Protein AF-A0A2J2HC75-F1 (afdb_monomer)

Secondary structure (DSSP, 8-state):
-HHHHHHHHHHHHHHHHHHHHHHHTTPPPPHHHHHHHHHHHHHHHHHHHTS-----------------

pLDDT: mean 79.19, std 19.89, range [38.91, 96.81]

Mean predicted aligned error: 11.87 Å

Solvent-accessible surface area (backbone atoms only — not comparable to full-atom values): 4340 Å² total; per-residue (Å²): 112,67,66,59,52,49,53,49,50,62,66,43,46,67,56,49,52,51,51,51,55,40,46,75,69,70,44,87,77,54,72,69,57,53,52,51,47,51,54,50,49,55,48,52,53,54,57,50,74,73,44,79,78,78,64,86,73,71,82,90,84,68,83,84,92,83,75,136

Sequence (68 aa):
MDELLSALHEALKPMVAQIAAKAKKGKRLAAREVLLLYVYLMLEERASRGRPAERQGAPDGRAQPGAP

Foldseek 3Di:
DLVVLVVVLVVLVVVLVVLVVCVVVVHDDDPVSVVSNVSNVVSVVVVVVPDPPPDPPDDPPDDDPDDD

Structure (mmCIF, N/CA/C/O backbone):
data_AF-A0A2J2HC75-F1
#
_entry.id   AF-A0A2J2HC75-F1
#
loop_
_atom_site.group_PDB
_atom_site.id
_atom_site.type_symbol
_atom_site.label_atom_id
_atom_site.label_alt_id
_atom_site.label_comp_id
_atom_site.label_asym_id
_atom_site.label_entity_id
_atom_site.label_seq_id
_atom_site.pdbx_PDB_ins_code
_atom_site.Cartn_x
_atom_site.Cartn_y
_atom_site.Cartn_z
_atom_site.occupancy
_atom_site.B_iso_or_equiv
_atom_site.auth_seq_id
_atom_site.auth_comp_id
_atom_site.auth_asym_id
_atom_site.auth_atom_id
_atom_site.pdbx_PDB_model_num
ATOM 1 N N . MET A 1 1 ? 8.949 -9.825 -17.503 1.00 62.53 1 MET A N 1
ATOM 2 C CA . MET A 1 1 ? 8.406 -10.169 -16.165 1.00 62.53 1 MET A CA 1
ATOM 3 C C . MET A 1 1 ? 8.480 -8.976 -15.219 1.00 62.53 1 MET A C 1
ATOM 5 O O . MET A 1 1 ? 7.474 -8.677 -14.591 1.00 62.53 1 MET A O 1
ATOM 9 N N . ASP A 1 2 ? 9.603 -8.253 -15.161 1.00 79.12 2 ASP A N 1
ATOM 10 C CA . ASP A 1 2 ? 9.734 -7.077 -14.283 1.00 79.12 2 ASP A CA 1
ATOM 11 C C . ASP A 1 2 ? 8.892 -5.863 -14.717 1.00 79.12 2 ASP A C 1
ATOM 13 O O . ASP A 1 2 ? 8.416 -5.131 -13.854 1.00 79.12 2 ASP A O 1
ATOM 17 N N . GLU A 1 3 ? 8.601 -5.693 -16.012 1.00 84.69 3 GLU A N 1
ATOM 18 C CA . GLU A 1 3 ? 7.667 -4.654 -16.490 1.00 84.69 3 GLU A CA 1
ATOM 19 C C . GLU A 1 3 ? 6.235 -4.878 -15.996 1.00 84.69 3 GLU A C 1
ATOM 21 O O . GLU A 1 3 ? 5.590 -3.944 -15.533 1.00 84.69 3 GLU A O 1
ATOM 26 N N . LEU A 1 4 ? 5.748 -6.125 -16.022 1.00 88.44 4 LEU A N 1
ATOM 27 C CA . LEU A 1 4 ? 4.420 -6.469 -15.505 1.00 88.44 4 LEU A CA 1
ATOM 28 C C . LEU A 1 4 ? 4.332 -6.214 -13.998 1.00 88.44 4 LEU A C 1
ATOM 30 O O . LEU A 1 4 ? 3.337 -5.682 -13.516 1.00 88.44 4 LEU A O 1
ATOM 34 N N . LEU A 1 5 ? 5.374 -6.585 -13.252 1.00 87.44 5 LEU A N 1
ATOM 35 C CA . LEU A 1 5 ? 5.428 -6.372 -11.806 1.00 87.44 5 LEU A CA 1
ATOM 36 C C . LEU A 1 5 ? 5.548 -4.885 -11.458 1.00 87.44 5 LEU A C 1
ATOM 38 O O . LEU A 1 5 ? 4.910 -4.441 -10.509 1.00 87.44 5 LEU A O 1
ATOM 42 N N . SER A 1 6 ? 6.290 -4.113 -12.255 1.00 87.00 6 SER A N 1
ATOM 43 C CA . SER A 1 6 ? 6.362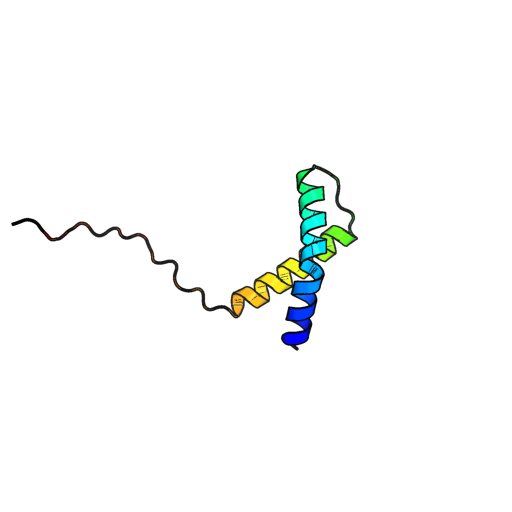 -2.652 -12.138 1.00 87.00 6 SER A CA 1
ATOM 44 C C . SER A 1 6 ? 5.014 -1.997 -12.444 1.00 87.00 6 SER A C 1
ATOM 46 O O . SER A 1 6 ? 4.542 -1.171 -11.670 1.00 87.00 6 SER A O 1
ATOM 48 N N . ALA A 1 7 ? 4.340 -2.410 -13.520 1.00 90.62 7 ALA A N 1
ATOM 49 C CA . ALA A 1 7 ? 3.012 -1.908 -13.869 1.00 90.62 7 ALA A CA 1
ATOM 50 C C . ALA A 1 7 ? 1.975 -2.245 -12.787 1.00 90.62 7 ALA A C 1
ATOM 52 O O . ALA A 1 7 ? 1.167 -1.398 -12.407 1.00 90.62 7 ALA A O 1
ATOM 53 N N . LEU A 1 8 ? 2.031 -3.464 -12.241 1.00 90.88 8 LEU A N 1
ATOM 54 C CA . LEU A 1 8 ? 1.195 -3.880 -11.120 1.00 90.88 8 LEU A CA 1
ATOM 55 C C . LEU A 1 8 ? 1.486 -3.046 -9.866 1.00 90.88 8 LEU A C 1
ATOM 57 O O . LEU A 1 8 ? 0.554 -2.615 -9.192 1.00 90.88 8 LEU A O 1
ATOM 61 N N . HIS A 1 9 ? 2.758 -2.789 -9.566 1.00 90.56 9 HIS A N 1
ATOM 62 C CA . HIS A 1 9 ? 3.160 -1.955 -8.440 1.00 90.56 9 HIS A CA 1
ATOM 63 C C . HIS A 1 9 ? 2.572 -0.539 -8.542 1.00 90.56 9 HIS A C 1
ATOM 65 O O . HIS A 1 9 ? 1.912 -0.080 -7.607 1.00 90.56 9 HIS A O 1
ATOM 71 N N . GLU A 1 10 ? 2.717 0.118 -9.697 1.00 92.94 10 GLU A N 1
ATOM 72 C CA . GLU A 1 10 ? 2.137 1.445 -9.938 1.00 92.94 10 GLU A CA 1
ATOM 73 C C . GLU A 1 10 ? 0.605 1.439 -9.847 1.00 92.94 10 GLU A C 1
ATOM 75 O O . GLU A 1 10 ? 0.016 2.325 -9.226 1.00 92.94 10 GLU A O 1
ATOM 80 N N . ALA A 1 11 ? -0.053 0.412 -10.391 1.00 93.56 11 ALA A N 1
ATOM 81 C CA . ALA A 1 11 ? -1.508 0.283 -10.335 1.00 93.56 11 ALA A CA 1
ATOM 82 C C . ALA A 1 11 ? -2.042 0.094 -8.901 1.00 93.56 11 ALA A C 1
ATOM 84 O O . ALA A 1 11 ? -3.159 0.518 -8.590 1.00 93.56 11 ALA A O 1
ATOM 85 N N . LEU A 1 12 ? -1.259 -0.528 -8.013 1.00 94.12 12 LEU A N 1
ATOM 86 C CA . LEU A 1 12 ? -1.652 -0.795 -6.628 1.00 94.12 12 LEU A CA 1
ATOM 87 C C . LEU A 1 12 ? -1.427 0.395 -5.683 1.00 94.12 12 LEU A C 1
ATOM 89 O O . LEU A 1 12 ? -2.167 0.518 -4.701 1.00 94.12 12 LEU A O 1
ATOM 93 N N . LYS A 1 13 ? -0.485 1.302 -5.982 1.00 92.94 13 LYS A N 1
ATOM 94 C CA . LYS A 1 13 ? -0.201 2.508 -5.174 1.00 92.94 13 LYS A CA 1
ATOM 95 C C . LYS A 1 13 ? -1.447 3.274 -4.705 1.00 92.94 13 LYS A C 1
ATOM 97 O O . LYS A 1 13 ? -1.574 3.498 -3.497 1.00 92.94 13 LYS A O 1
ATOM 102 N N . PRO A 1 14 ? -2.396 3.672 -5.579 1.00 95.12 14 PRO A N 1
ATOM 103 C CA . PRO A 1 14 ? -3.558 4.448 -5.143 1.00 95.12 14 PRO A CA 1
ATOM 104 C C . PRO A 1 14 ? -4.495 3.654 -4.225 1.00 95.12 14 PRO A C 1
ATOM 106 O O . PRO A 1 14 ? -5.131 4.235 -3.343 1.00 95.12 14 PRO A O 1
ATOM 109 N N . MET A 1 15 ? -4.588 2.332 -4.395 1.00 94.75 15 MET A N 1
ATOM 110 C CA . MET A 1 15 ? -5.403 1.479 -3.525 1.00 94.75 15 MET A CA 1
ATOM 111 C C . MET A 1 15 ? -4.758 1.346 -2.146 1.00 94.75 15 MET A C 1
ATOM 113 O O . MET A 1 15 ? -5.427 1.506 -1.127 1.00 94.75 15 MET A O 1
ATOM 117 N N . VAL A 1 16 ? -3.443 1.137 -2.103 1.00 95.50 16 VAL A N 1
ATOM 118 C CA . VAL A 1 16 ? -2.668 1.071 -0.858 1.00 95.50 16 VAL A CA 1
ATOM 119 C C . VAL A 1 16 ? -2.731 2.389 -0.093 1.00 95.50 16 VAL A C 1
ATOM 121 O O . VAL A 1 16 ? -2.943 2.374 1.118 1.00 95.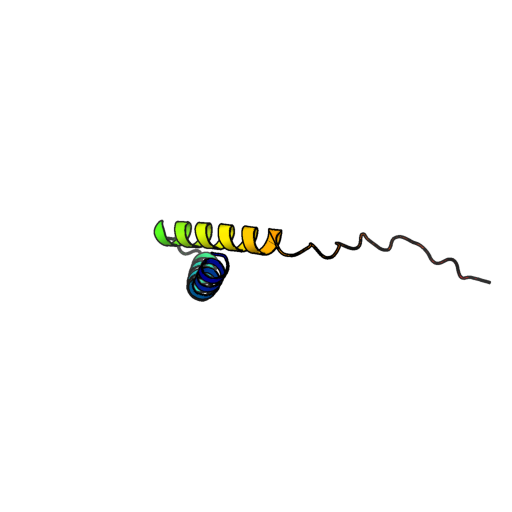50 16 VAL A O 1
ATOM 124 N N . ALA A 1 17 ? -2.651 3.530 -0.781 1.00 96.06 17 ALA A N 1
ATOM 125 C CA . ALA A 1 17 ? -2.802 4.843 -0.159 1.00 96.06 17 ALA A CA 1
ATOM 126 C C . ALA A 1 17 ? -4.171 5.008 0.530 1.00 96.06 17 ALA A C 1
ATOM 128 O O . ALA A 1 17 ? -4.249 5.502 1.659 1.00 96.06 17 ALA A O 1
ATOM 129 N N . GLN A 1 18 ? -5.252 4.543 -0.105 1.00 96.25 18 GLN A N 1
ATOM 130 C CA . GLN A 1 18 ? -6.596 4.566 0.483 1.00 96.25 18 GLN A CA 1
ATOM 131 C C . GLN A 1 18 ? -6.716 3.635 1.692 1.00 96.25 18 GLN A C 1
ATOM 133 O O . GLN A 1 18 ? -7.274 4.027 2.721 1.00 96.25 18 GLN A O 1
ATOM 138 N N . ILE A 1 19 ? -6.154 2.427 1.602 1.00 96.12 19 ILE A N 1
ATOM 139 C CA . ILE A 1 19 ? -6.131 1.466 2.710 1.00 96.12 19 ILE A CA 1
ATOM 140 C C . ILE A 1 19 ? -5.332 2.039 3.891 1.00 96.12 19 ILE 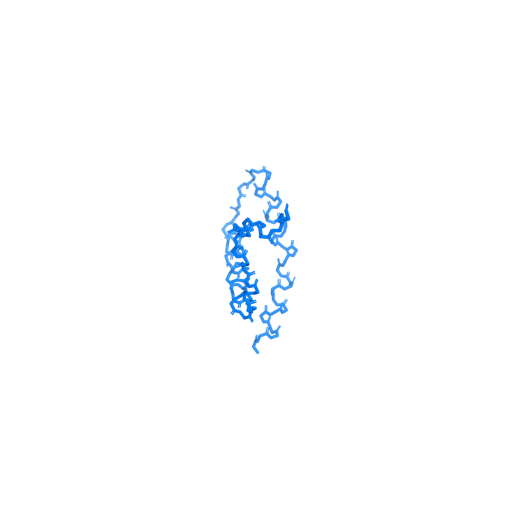A C 1
ATOM 142 O O . ILE A 1 19 ? -5.797 1.994 5.030 1.00 96.12 19 ILE A O 1
ATOM 146 N N . ALA A 1 20 ? -4.176 2.654 3.636 1.00 93.94 20 ALA A N 1
ATOM 147 C CA . ALA A 1 20 ? -3.366 3.304 4.660 1.00 93.94 20 ALA A CA 1
ATOM 148 C C . ALA A 1 20 ? -4.110 4.481 5.312 1.00 93.94 20 ALA A C 1
ATOM 150 O O . ALA A 1 20 ? -4.103 4.621 6.534 1.00 93.94 20 ALA A O 1
ATOM 151 N N . ALA A 1 21 ? -4.812 5.303 4.527 1.00 96.31 21 ALA A N 1
ATOM 152 C CA . ALA A 1 21 ? -5.649 6.378 5.057 1.00 96.31 21 ALA A CA 1
ATOM 153 C C . ALA A 1 21 ? -6.804 5.844 5.921 1.00 96.31 21 ALA A C 1
ATOM 155 O O . ALA A 1 21 ? -7.139 6.437 6.947 1.00 96.31 21 ALA A O 1
ATOM 156 N N . LYS A 1 22 ? -7.404 4.712 5.540 1.00 95.62 22 LYS A N 1
ATOM 157 C CA . LYS A 1 22 ? -8.433 4.022 6.327 1.00 95.62 22 LYS A CA 1
ATOM 158 C C . LYS A 1 22 ? -7.868 3.506 7.655 1.00 95.62 22 LYS A C 1
ATOM 160 O O . LYS A 1 22 ? -8.468 3.769 8.697 1.00 95.62 22 LYS A O 1
ATOM 165 N N . ALA A 1 23 ? -6.704 2.860 7.624 1.00 93.62 23 ALA A N 1
ATOM 166 C CA . ALA A 1 23 ? -6.010 2.370 8.813 1.00 93.62 23 ALA A CA 1
ATOM 167 C C . ALA A 1 23 ? -5.617 3.511 9.769 1.00 93.62 23 ALA A C 1
ATOM 169 O O . ALA A 1 23 ? -5.865 3.415 10.967 1.00 93.62 23 ALA A O 1
ATOM 170 N N . LYS A 1 24 ? -5.105 4.637 9.245 1.00 95.06 24 LYS A N 1
ATOM 171 C CA . LYS A 1 24 ? -4.797 5.848 10.035 1.00 95.06 24 LYS A CA 1
ATOM 172 C C . LYS A 1 24 ? -6.017 6.420 10.759 1.00 95.06 24 LYS A C 1
ATOM 174 O O . LYS A 1 24 ? -5.879 7.000 11.827 1.00 95.06 24 LYS A O 1
ATOM 179 N N . LYS A 1 25 ? -7.214 6.240 10.198 1.00 96.81 25 LYS A N 1
ATOM 180 C CA . LYS A 1 25 ? -8.488 6.626 10.828 1.00 96.81 25 LYS A CA 1
ATOM 181 C C . LYS A 1 25 ? -8.985 5.597 11.857 1.00 96.81 25 LYS A C 1
ATOM 183 O O . LYS A 1 25 ? -10.135 5.683 12.273 1.00 96.81 25 LYS A O 1
ATOM 188 N N . GLY A 1 26 ? -8.178 4.591 12.207 1.00 94.88 26 GLY A N 1
ATOM 189 C CA . GLY A 1 26 ? -8.536 3.524 13.146 1.00 94.88 26 GLY A CA 1
ATOM 190 C C . GLY A 1 26 ? -9.614 2.569 12.626 1.00 94.88 26 GLY A C 1
ATOM 191 O O . GLY A 1 26 ? -10.174 1.789 13.392 1.00 94.88 26 GLY A O 1
ATOM 192 N N . LYS A 1 27 ? -9.947 2.624 11.330 1.00 95.44 27 LYS A N 1
ATOM 193 C CA . LYS A 1 27 ? -10.979 1.760 10.755 1.00 95.44 27 LYS A CA 1
ATOM 194 C C . LYS A 1 27 ? -10.424 0.358 10.539 1.00 95.44 27 LYS A C 1
ATOM 196 O O . LYS A 1 27 ? -9.322 0.185 10.021 1.00 95.44 27 LYS A O 1
ATOM 201 N N . ARG A 1 28 ? -11.239 -0.647 10.860 1.00 95.56 28 ARG A N 1
ATOM 202 C CA . ARG A 1 28 ? -10.901 -2.052 10.627 1.00 95.56 28 ARG A CA 1
ATOM 203 C C . ARG A 1 28 ? -10.739 -2.320 9.129 1.00 95.56 28 ARG A C 1
ATOM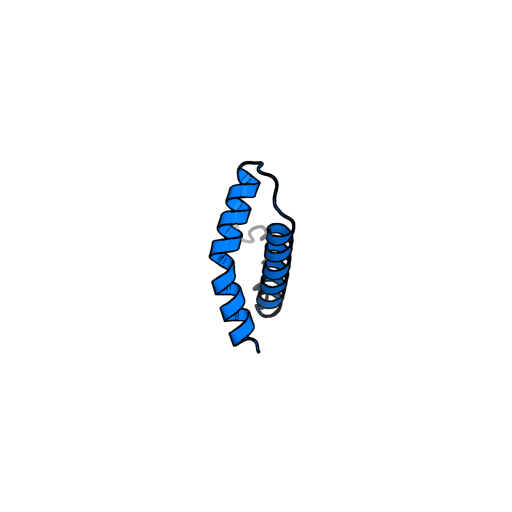 205 O O . ARG A 1 28 ? -11.575 -1.907 8.319 1.00 95.56 28 ARG A O 1
ATOM 212 N N . LEU A 1 29 ? -9.659 -3.010 8.780 1.00 95.75 29 LEU A N 1
ATOM 213 C CA . LEU A 1 29 ? -9.398 -3.449 7.415 1.00 95.75 29 LEU A CA 1
ATOM 214 C C . LEU A 1 29 ? -10.110 -4.776 7.137 1.00 95.75 29 LEU A C 1
ATOM 216 O O . LEU A 1 29 ? -10.182 -5.651 8.000 1.00 95.75 29 LEU A O 1
ATOM 220 N N . ALA A 1 30 ? -10.634 -4.923 5.926 1.00 96.69 30 ALA A N 1
ATOM 221 C CA . ALA A 1 30 ? -11.128 -6.191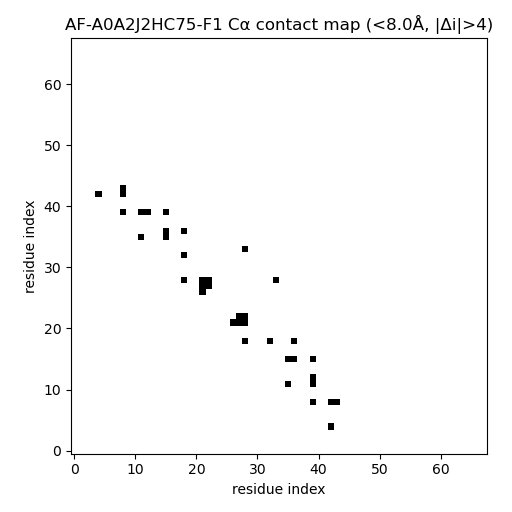 5.416 1.00 96.69 30 ALA A CA 1
ATOM 222 C C . ALA A 1 30 ? -9.949 -7.100 5.042 1.00 96.69 30 ALA A C 1
ATOM 224 O O . ALA A 1 30 ? -8.882 -6.620 4.660 1.00 96.69 30 ALA A O 1
ATOM 225 N N . ALA A 1 31 ? -10.156 -8.419 5.060 1.00 95.94 31 ALA A N 1
ATOM 226 C CA . ALA A 1 31 ? -9.116 -9.390 4.703 1.00 95.94 31 ALA A CA 1
ATOM 227 C C . ALA A 1 31 ? -8.492 -9.112 3.320 1.00 95.94 31 ALA A C 1
ATOM 229 O O . ALA A 1 31 ? -7.277 -9.177 3.158 1.00 95.94 31 ALA A O 1
ATOM 230 N N . ARG A 1 32 ? -9.309 -8.703 2.338 1.00 95.69 32 ARG A N 1
ATOM 231 C CA . ARG A 1 32 ? -8.838 -8.308 1.001 1.00 95.69 32 ARG A CA 1
ATOM 232 C C . ARG A 1 32 ? -7.883 -7.111 1.032 1.00 95.69 32 ARG A C 1
ATOM 234 O O . ARG A 1 32 ? -6.916 -7.093 0.282 1.00 95.69 32 ARG A O 1
ATOM 241 N N . GLU A 1 33 ? -8.148 -6.118 1.877 1.00 9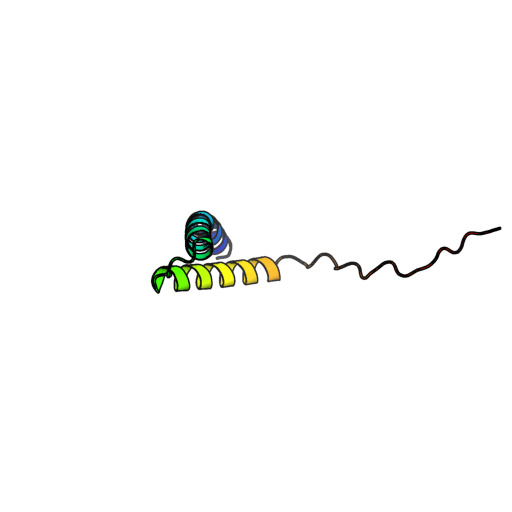6.06 33 GLU A N 1
ATOM 242 C CA . GLU A 1 33 ? -7.290 -4.932 2.010 1.00 96.06 33 GLU A CA 1
ATOM 243 C C . GLU A 1 33 ? -5.941 -5.307 2.635 1.00 96.06 33 GLU A C 1
ATOM 245 O O . GLU A 1 33 ? -4.902 -4.822 2.198 1.00 96.06 33 GLU A O 1
ATOM 250 N N . VAL A 1 34 ? -5.947 -6.226 3.604 1.00 95.06 34 VAL A N 1
ATOM 251 C CA . VAL A 1 34 ? -4.720 -6.759 4.212 1.00 95.06 34 VAL A CA 1
ATOM 252 C C . VAL A 1 34 ? -3.889 -7.537 3.187 1.00 95.06 34 VAL A C 1
ATOM 254 O O . VAL A 1 34 ? -2.686 -7.315 3.084 1.00 95.06 34 VAL A O 1
ATOM 257 N N . LEU A 1 35 ? -4.521 -8.397 2.382 1.00 95.19 35 LEU A N 1
ATOM 258 C CA . LEU A 1 35 ? -3.832 -9.133 1.316 1.00 95.19 35 LEU A CA 1
ATOM 259 C C . LEU A 1 35 ? -3.233 -8.195 0.259 1.00 95.19 35 LEU A C 1
ATOM 261 O O . LEU A 1 35 ? -2.109 -8.412 -0.182 1.00 95.19 35 LEU A O 1
ATOM 265 N N . LEU A 1 36 ? -3.949 -7.131 -0.120 1.00 94.38 36 LEU A N 1
ATOM 266 C CA . LEU A 1 36 ? -3.440 -6.124 -1.058 1.00 94.38 36 LEU A CA 1
ATOM 267 C C . LEU A 1 36 ? -2.203 -5.400 -0.515 1.00 94.38 36 LEU A C 1
ATOM 269 O O . LEU A 1 36 ? -1.237 -5.222 -1.254 1.00 94.38 36 LEU A O 1
ATOM 273 N N . LEU A 1 37 ? -2.206 -5.027 0.769 1.00 93.94 37 LEU A N 1
ATOM 274 C CA . LEU A 1 37 ? -1.026 -4.451 1.422 1.00 93.94 37 LEU A CA 1
ATOM 275 C C . LEU A 1 37 ? 0.156 -5.420 1.410 1.00 93.94 37 LEU A C 1
ATOM 277 O O . LEU A 1 37 ? 1.272 -5.014 1.100 1.00 93.94 37 LEU A O 1
ATOM 281 N N . TYR A 1 38 ? -0.089 -6.695 1.717 1.00 93.38 38 TYR A N 1
ATOM 282 C CA . TYR A 1 38 ? 0.951 -7.719 1.717 1.00 93.38 38 TYR A CA 1
ATOM 283 C C . TYR A 1 38 ? 1.588 -7.888 0.331 1.00 93.38 38 TYR A C 1
ATOM 285 O O . TYR A 1 38 ? 2.808 -7.838 0.204 1.00 93.38 38 TYR A O 1
ATOM 293 N N . VAL A 1 39 ? 0.773 -8.012 -0.722 1.00 92.44 39 VAL A N 1
ATOM 294 C CA . VAL A 1 39 ? 1.268 -8.124 -2.105 1.00 92.44 39 VAL A CA 1
ATOM 295 C C . VAL A 1 39 ? 2.078 -6.891 -2.503 1.00 92.44 39 VAL A C 1
ATOM 297 O O . VAL A 1 39 ? 3.151 -7.031 -3.083 1.00 92.44 39 VAL A O 1
ATOM 300 N N . TYR A 1 40 ? 1.605 -5.691 -2.165 1.00 93.19 40 TYR A N 1
ATOM 301 C CA . TYR A 1 40 ? 2.332 -4.457 -2.455 1.00 93.19 40 TYR A CA 1
ATOM 302 C C . TYR A 1 40 ? 3.693 -4.399 -1.746 1.00 93.19 40 TYR A C 1
ATOM 304 O O . TYR A 1 40 ? 4.693 -4.069 -2.376 1.00 93.19 40 TYR A O 1
ATOM 312 N N . LEU A 1 41 ? 3.760 -4.785 -0.467 1.00 90.75 41 LEU A N 1
ATOM 313 C CA . LEU A 1 41 ? 5.017 -4.840 0.290 1.00 90.75 41 LEU A CA 1
ATOM 314 C C . LEU A 1 41 ? 6.020 -5.827 -0.319 1.00 90.75 41 LEU A C 1
ATOM 316 O O . LEU A 1 41 ? 7.203 -5.512 -0.417 1.00 90.75 41 LEU A O 1
ATOM 320 N N . MET A 1 42 ? 5.551 -6.985 -0.788 1.00 91.12 42 MET A N 1
ATOM 321 C CA . MET A 1 42 ? 6.403 -7.956 -1.486 1.00 91.12 42 MET A CA 1
ATOM 322 C C . MET A 1 42 ? 6.979 -7.387 -2.794 1.00 91.12 42 MET A C 1
ATOM 324 O O . MET A 1 42 ? 8.121 -7.684 -3.153 1.00 91.12 42 MET A O 1
ATOM 328 N N . LEU A 1 43 ? 6.208 -6.560 -3.511 1.00 90.19 43 LEU A N 1
ATOM 329 C CA . LEU A 1 43 ? 6.681 -5.868 -4.715 1.00 90.19 43 LEU A CA 1
ATOM 330 C C . LEU A 1 43 ? 7.715 -4.784 -4.377 1.00 90.19 43 LEU A C 1
ATOM 332 O O . LEU A 1 43 ? 8.748 -4.719 -5.041 1.00 90.19 43 LEU A O 1
ATOM 336 N N . GLU A 1 44 ? 7.481 -3.995 -3.326 1.00 88.44 44 GLU A N 1
ATOM 337 C CA . GLU A 1 44 ? 8.419 -2.974 -2.831 1.00 88.44 44 GLU A CA 1
ATOM 338 C C . GLU A 1 44 ? 9.752 -3.583 -2.383 1.00 88.44 44 GLU A C 1
ATOM 340 O O . GLU A 1 44 ? 10.819 -3.069 -2.723 1.00 88.44 44 GLU A O 1
ATOM 345 N N . GLU A 1 45 ? 9.719 -4.704 -1.658 1.00 85.75 45 GLU A N 1
ATOM 346 C CA . GLU A 1 45 ? 10.929 -5.397 -1.214 1.00 85.75 45 GLU A CA 1
ATOM 347 C C . GLU A 1 45 ? 11.742 -5.906 -2.409 1.00 85.75 45 GLU A C 1
ATOM 349 O O . GLU A 1 45 ? 12.964 -5.749 -2.460 1.00 85.75 45 GLU A O 1
ATOM 354 N N . ARG A 1 46 ? 11.066 -6.459 -3.420 1.00 82.56 46 ARG A N 1
ATOM 355 C CA . ARG A 1 46 ? 11.715 -6.905 -4.654 1.00 82.56 46 ARG A CA 1
ATOM 356 C C . ARG A 1 46 ? 12.308 -5.738 -5.448 1.00 82.56 46 ARG A C 1
ATOM 358 O O . ARG A 1 46 ? 13.440 -5.849 -5.915 1.00 82.56 46 ARG A O 1
ATOM 365 N N . ALA A 1 47 ? 11.582 -4.628 -5.573 1.00 79.81 47 ALA A N 1
ATOM 366 C CA . ALA A 1 47 ? 12.073 -3.421 -6.237 1.00 79.81 47 ALA A CA 1
ATOM 367 C C . ALA A 1 47 ? 13.266 -2.801 -5.485 1.00 79.81 47 ALA A C 1
ATOM 369 O O . ALA A 1 47 ? 14.208 -2.307 -6.104 1.00 79.81 47 ALA A O 1
ATOM 370 N N . SER A 1 48 ? 13.261 -2.880 -4.152 1.00 72.56 48 SER A N 1
ATOM 371 C CA . SER A 1 48 ? 14.333 -2.367 -3.293 1.00 72.56 48 SER A CA 1
ATOM 372 C C . SER A 1 48 ? 15.585 -3.243 -3.318 1.00 72.56 48 SER A C 1
ATOM 374 O O . SER A 1 48 ? 16.685 -2.708 -3.292 1.00 72.56 48 SER A O 1
ATOM 376 N N . ARG A 1 49 ? 15.456 -4.573 -3.446 1.00 67.56 49 ARG A N 1
ATOM 377 C CA . ARG A 1 49 ? 16.608 -5.487 -3.606 1.00 67.56 49 ARG A CA 1
ATOM 378 C C . ARG A 1 49 ? 17.338 -5.325 -4.948 1.00 67.56 49 ARG A C 1
ATOM 380 O O . ARG A 1 49 ? 18.498 -5.709 -5.045 1.00 67.56 49 ARG A O 1
ATOM 387 N N . GLY A 1 50 ? 16.678 -4.770 -5.970 1.00 55.94 50 GLY A N 1
ATOM 388 C CA . GLY A 1 50 ? 17.296 -4.419 -7.257 1.00 55.94 50 GLY A CA 1
ATOM 389 C C . GLY A 1 50 ? 17.943 -3.031 -7.285 1.00 55.94 50 GLY A C 1
ATOM 390 O O . GLY A 1 50 ? 18.694 -2.725 -8.210 1.00 55.94 50 GLY A O 1
ATOM 391 N N . ARG A 1 51 ? 17.676 -2.186 -6.281 1.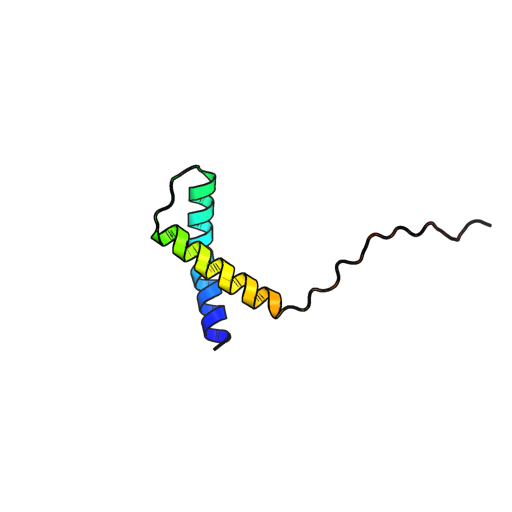00 50.94 51 ARG A N 1
ATOM 392 C CA . ARG A 1 51 ? 18.318 -0.882 -6.133 1.00 50.94 51 ARG A CA 1
ATOM 393 C C . ARG A 1 51 ? 19.567 -1.098 -5.274 1.00 50.94 51 ARG A C 1
ATOM 395 O O . ARG A 1 51 ? 19.413 -1.511 -4.124 1.00 50.94 51 ARG A O 1
ATOM 402 N N . PRO A 1 52 ? 20.799 -0.871 -5.772 1.00 47.22 52 PRO A N 1
ATOM 403 C CA . PRO A 1 52 ? 21.948 -0.877 -4.884 1.00 47.22 52 PRO A CA 1
ATOM 404 C C . PRO A 1 52 ? 21.642 0.140 -3.790 1.00 47.22 52 PRO A C 1
ATOM 406 O O . PRO A 1 52 ? 21.321 1.292 -4.080 1.00 47.22 52 PRO A O 1
ATOM 409 N N . ALA A 1 53 ? 21.654 -0.321 -2.541 1.00 50.78 53 ALA A N 1
ATOM 410 C CA . ALA A 1 53 ? 21.651 0.562 -1.398 1.00 50.78 53 ALA A CA 1
ATOM 411 C C . ALA A 1 53 ? 22.897 1.436 -1.552 1.00 50.78 53 ALA A C 1
ATOM 413 O O . ALA A 1 53 ? 24.006 1.013 -1.221 1.00 50.78 53 ALA A O 1
ATOM 414 N N . GLU A 1 54 ? 22.735 2.625 -2.135 1.00 47.06 54 GLU A N 1
ATOM 415 C CA . GLU A 1 54 ? 23.708 3.692 -2.013 1.00 47.06 54 GLU A CA 1
ATOM 416 C C . GLU A 1 54 ? 23.814 3.969 -0.523 1.00 47.06 54 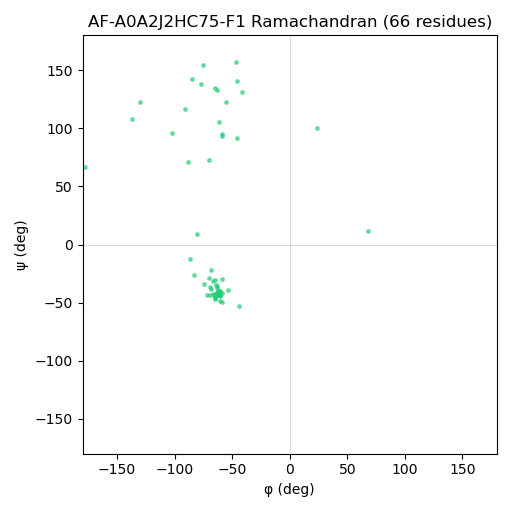GLU A C 1
ATOM 418 O O . GLU A 1 54 ? 22.970 4.615 0.089 1.00 47.06 54 GLU A O 1
ATOM 423 N N . ARG A 1 55 ? 24.805 3.287 0.051 1.00 52.06 55 ARG A N 1
ATOM 424 C CA . ARG A 1 55 ? 25.570 3.616 1.236 1.00 52.06 55 ARG A CA 1
ATOM 425 C C . ARG A 1 55 ? 24.808 4.555 2.161 1.00 52.06 55 ARG A C 1
ATOM 427 O O . ARG A 1 55 ? 24.866 5.773 2.034 1.00 52.06 55 ARG A O 1
ATOM 434 N N . GLN A 1 56 ? 24.231 3.947 3.193 1.00 49.12 56 GLN A N 1
ATOM 435 C CA . GLN A 1 56 ? 24.400 4.483 4.535 1.00 49.12 56 GLN A CA 1
ATOM 436 C C . GLN A 1 56 ? 25.892 4.814 4.708 1.00 49.12 56 GLN A C 1
ATOM 438 O O . GLN A 1 56 ? 26.710 3.950 5.023 1.00 49.12 56 GLN A O 1
ATOM 443 N N . GLY A 1 57 ? 26.256 6.057 4.393 1.00 41.88 57 GLY A N 1
ATOM 444 C CA . GLY A 1 57 ? 27.462 6.680 4.895 1.00 41.88 57 GLY A CA 1
ATOM 445 C C . GLY A 1 57 ? 27.303 6.726 6.404 1.00 41.88 57 GLY A C 1
ATOM 446 O O . GLY A 1 57 ? 26.464 7.453 6.928 1.00 41.88 57 GLY A O 1
ATOM 447 N N . ALA A 1 58 ? 28.042 5.846 7.067 1.00 49.03 58 ALA A N 1
ATOM 448 C CA . ALA A 1 58 ? 28.275 5.827 8.498 1.00 49.03 58 ALA A CA 1
ATOM 449 C C . ALA A 1 58 ? 28.652 7.240 9.017 1.00 49.03 58 ALA A C 1
ATOM 451 O O . ALA A 1 58 ? 29.105 8.076 8.234 1.00 49.03 58 ALA A O 1
ATOM 452 N N . PRO A 1 59 ? 28.449 7.523 10.316 1.00 48.78 59 PRO A N 1
ATOM 453 C CA . PRO A 1 59 ? 28.484 8.876 10.857 1.00 48.78 59 PRO A CA 1
ATOM 454 C C . PRO A 1 59 ? 29.890 9.463 10.714 1.00 48.78 59 PRO A C 1
ATOM 456 O O . PRO A 1 59 ? 30.866 8.793 11.054 1.00 48.78 59 PRO A O 1
ATOM 459 N N . ASP A 1 60 ? 30.001 10.716 10.264 1.00 47.00 60 ASP A N 1
ATOM 460 C CA . ASP A 1 60 ? 31.256 11.475 10.284 1.00 47.00 60 ASP A CA 1
ATOM 461 C C . ASP A 1 60 ? 31.631 11.829 11.734 1.00 47.00 60 ASP A C 1
ATOM 463 O O . ASP A 1 60 ? 31.531 12.957 12.208 1.00 47.00 60 ASP A O 1
ATOM 467 N N . GLY A 1 61 ? 32.062 10.807 12.470 1.00 55.19 61 GLY A N 1
ATOM 468 C CA . GLY A 1 61 ? 32.882 10.908 13.661 1.00 55.19 61 GLY A CA 1
ATOM 469 C C . GLY A 1 61 ? 34.351 10.893 13.256 1.00 55.19 61 GLY A C 1
ATOM 470 O O . GLY A 1 61 ? 35.047 9.911 13.499 1.00 55.19 61 GLY A O 1
ATOM 471 N N . ARG A 1 62 ? 34.836 11.974 12.639 1.00 51.47 62 ARG A N 1
ATOM 472 C CA . ARG A 1 62 ? 36.263 12.316 12.639 1.00 51.47 62 ARG A CA 1
ATOM 473 C C . ARG A 1 62 ? 36.422 13.808 12.872 1.00 51.47 62 ARG A C 1
ATOM 475 O O . ARG A 1 62 ? 36.123 14.634 12.019 1.00 51.47 62 ARG A O 1
ATOM 482 N N . ALA A 1 63 ? 36.893 14.106 14.077 1.00 51.22 63 ALA A N 1
ATOM 483 C CA . ALA A 1 63 ? 37.422 15.392 14.476 1.00 51.22 63 ALA A CA 1
ATOM 484 C C . ALA A 1 63 ? 38.392 15.953 13.422 1.00 51.22 63 ALA A C 1
ATOM 486 O O . ALA A 1 63 ? 39.193 15.221 12.836 1.00 51.22 63 ALA A O 1
ATOM 487 N N . GLN A 1 64 ? 38.299 17.267 13.226 1.00 50.69 64 GLN A N 1
ATOM 488 C CA . GLN A 1 64 ? 39.259 18.111 12.520 1.00 50.69 64 GLN A CA 1
ATOM 489 C C . GLN A 1 64 ? 40.713 17.748 12.857 1.00 50.69 64 GLN A C 1
ATOM 491 O O . GLN A 1 64 ? 41.081 17.762 14.032 1.00 50.69 64 GLN A O 1
ATOM 496 N N . PRO A 1 65 ? 41.590 17.579 11.857 1.00 48.62 65 PRO A N 1
ATOM 497 C CA . PRO A 1 65 ? 42.995 17.907 11.993 1.00 48.62 65 PRO A CA 1
ATOM 498 C C . PRO A 1 65 ? 43.219 19.242 11.277 1.00 48.62 65 PRO A C 1
ATOM 500 O O . PRO A 1 65 ? 43.348 19.294 10.055 1.00 48.62 65 PRO A O 1
ATOM 503 N N . GLY A 1 66 ? 43.190 20.339 12.027 1.00 43.97 66 GLY A N 1
ATOM 504 C CA . GLY A 1 66 ? 43.352 21.667 11.443 1.00 43.97 66 GLY A CA 1
ATOM 505 C C . GLY A 1 66 ? 43.339 22.779 12.476 1.00 43.97 66 GLY A C 1
ATOM 506 O O . GLY A 1 66 ? 42.421 23.590 12.483 1.00 43.97 66 GLY A O 1
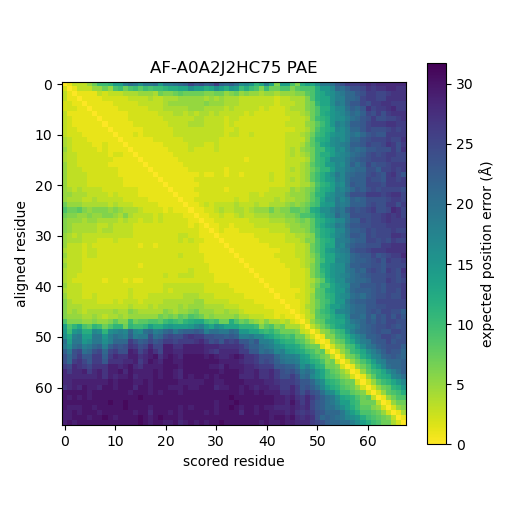ATOM 507 N N . ALA A 1 67 ? 44.354 22.812 13.333 1.00 38.91 67 ALA A N 1
ATOM 508 C CA . ALA A 1 67 ? 44.736 24.014 14.061 1.00 38.91 67 ALA A CA 1
ATOM 509 C C . ALA A 1 67 ? 46.252 24.213 13.878 1.00 38.91 67 ALA A C 1
ATOM 511 O O . ALA A 1 67 ? 46.994 23.264 14.153 1.00 38.91 67 ALA A O 1
ATOM 512 N N . PRO A 1 68 ? 46.717 25.364 13.356 1.00 52.41 68 PRO A N 1
ATOM 513 C CA . PRO A 1 68 ? 48.053 25.861 13.666 1.00 52.41 68 PRO A CA 1
ATOM 514 C C . PRO A 1 68 ? 48.150 26.307 15.133 1.00 52.41 68 PRO A C 1
ATOM 516 O O . PRO A 1 68 ? 47.101 26.664 15.721 1.00 52.41 68 PRO A O 1
#

Radius of gyration: 19.93 Å; Cα contacts (8 Å, |Δi|>4): 19; chains: 1; bounding box: 59×36×31 Å

Nearest PDB structures (foldseek):
  1m1e-assembly1_B  TM=5.265E-01  e=2.467E+00  Homo sapiens
  8k9c-assembly1_B  TM=6.595E-01  e=7.182E+00  Homo sapiens
  7qep-assembly1_O5  TM=4.614E-01  e=9.381E+00  Encephalitozoon cuniculi GB-M1